Protein AF-A0A7X5ANT7-F1 (afdb_monomer_lite)

Secondary structure (DSSP, 8-state):
-EEEEETTT--EEEE-TT-BTTBEEEEEEEE-TTPPEE-TT-EEEEEEEETTEEEEEEEESPTT----EE--SEEEEEEE---TT-EEEEEEEEE-TTS-EEEEEEEEEPPPPPPS-TT-EE-SSSEE-SSPPP-SS--EEEETTTTEEEE-TTS------

Radius of gyration: 23.39 Å; chains: 1; bounding box: 61×38×54 Å

Sequence (161 aa):
MDMIFDVATEQLVIDTAGVYPWGTDLRAVLNRYGHTINLRGVQMRLTIAVEGETAFDMSLPPPGVRYRKTDQDVLATGRVRWHPDQHIEVSAWCRTNAGQEVTAQASFTAPRPAQPFDSWTWDGQRWQAPTPYPDDGQAYLWDEAQQLWVLDPDTPDSQEA

Structure (mmCIF, N/CA/C/O backbone):
data_AF-A0A7X5ANT7-F1
#
_entry.id   AF-A0A7X5ANT7-F1
#
loop_
_atom_site.group_PDB
_atom_site.id
_atom_site.type_symbol
_atom_site.label_atom_id
_atom_site.label_alt_id
_atom_site.label_comp_id
_atom_site.label_asym_id
_atom_site.label_entity_id
_atom_site.label_seq_id
_atom_site.pdbx_PDB_ins_code
_atom_site.Cartn_x
_atom_site.Cartn_y
_atom_site.Cartn_z
_atom_site.occupancy
_atom_site.B_iso_or_equiv
_atom_site.auth_seq_id
_atom_site.auth_comp_id
_atom_site.auth_asym_id
_atom_site.auth_atom_id
_atom_site.pdbx_PDB_model_num
ATOM 1 N N . MET A 1 1 ? -0.930 -0.104 -5.069 1.00 94.88 1 MET A N 1
ATOM 2 C CA . MET A 1 1 ? 0.212 0.832 -5.148 1.00 94.88 1 MET A CA 1
ATOM 3 C C . MET A 1 1 ? 0.940 0.576 -6.447 1.00 94.88 1 MET A C 1
ATOM 5 O O . MET A 1 1 ? 1.179 -0.583 -6.778 1.00 94.88 1 MET A O 1
ATOM 9 N N . ASP A 1 2 ? 1.309 1.633 -7.157 1.00 96.06 2 ASP A N 1
ATOM 10 C CA . ASP A 1 2 ? 1.916 1.506 -8.477 1.00 96.06 2 ASP A CA 1
ATOM 11 C C . ASP A 1 2 ? 3.315 2.119 -8.497 1.00 96.06 2 ASP A C 1
ATOM 13 O O . ASP A 1 2 ? 3.540 3.223 -8.013 1.00 96.06 2 ASP A O 1
ATOM 17 N N . MET A 1 3 ? 4.263 1.393 -9.081 1.00 96.06 3 MET A N 1
ATOM 18 C CA . MET A 1 3 ? 5.548 1.927 -9.511 1.00 96.06 3 MET A CA 1
ATOM 19 C C . MET A 1 3 ? 5.414 2.247 -10.996 1.00 96.06 3 MET A C 1
ATOM 21 O O . MET A 1 3 ? 5.339 1.330 -11.814 1.00 96.06 3 MET A O 1
ATOM 25 N N . ILE A 1 4 ? 5.369 3.527 -11.341 1.00 96.69 4 ILE A N 1
ATOM 26 C CA . ILE A 1 4 ? 5.084 4.005 -12.691 1.00 96.69 4 ILE A CA 1
ATOM 27 C C . ILE A 1 4 ? 6.371 4.554 -13.293 1.00 96.69 4 ILE A C 1
ATOM 29 O O . ILE A 1 4 ? 6.924 5.533 -12.796 1.00 96.69 4 ILE A O 1
ATOM 33 N N . PHE A 1 5 ? 6.841 3.939 -14.374 1.00 95.81 5 PHE A N 1
ATOM 34 C CA . PHE A 1 5 ? 7.897 4.501 -15.207 1.00 95.81 5 PHE A CA 1
ATOM 35 C C . PHE A 1 5 ? 7.280 5.146 -16.446 1.00 95.81 5 PHE A C 1
ATOM 37 O O . PHE A 1 5 ? 6.637 4.476 -17.260 1.00 95.81 5 PHE A O 1
ATOM 44 N N . ASP A 1 6 ? 7.467 6.452 -16.578 1.00 94.75 6 ASP A N 1
ATOM 45 C CA . ASP A 1 6 ? 7.023 7.223 -17.726 1.00 94.75 6 ASP A CA 1
ATOM 46 C C . ASP A 1 6 ? 8.082 7.185 -18.824 1.00 94.75 6 ASP A C 1
ATOM 48 O O . ASP A 1 6 ? 9.206 7.647 -18.641 1.00 94.75 6 ASP A O 1
ATOM 52 N N . VAL A 1 7 ? 7.736 6.615 -19.978 1.00 89.81 7 VAL A N 1
ATOM 53 C CA . VAL A 1 7 ? 8.714 6.425 -21.059 1.00 89.81 7 VAL A CA 1
ATOM 54 C C . VAL A 1 7 ? 9.002 7.703 -21.844 1.00 89.81 7 VAL A C 1
ATOM 56 O O . VAL A 1 7 ? 9.980 7.737 -22.584 1.00 89.81 7 VAL A O 1
ATOM 59 N N . ALA A 1 8 ? 8.144 8.722 -21.742 1.00 88.44 8 ALA A N 1
ATOM 60 C CA . ALA A 1 8 ? 8.307 9.982 -22.459 1.00 88.44 8 ALA A CA 1
ATOM 61 C C . ALA A 1 8 ? 9.172 10.961 -21.661 1.00 88.44 8 ALA A C 1
ATOM 63 O O . ALA A 1 8 ? 10.002 11.659 -22.240 1.00 88.44 8 ALA A O 1
ATOM 64 N N . THR A 1 9 ? 8.986 11.005 -20.340 1.00 90.81 9 THR A N 1
ATOM 65 C CA . THR A 1 9 ? 9.762 11.876 -19.444 1.00 90.81 9 THR A CA 1
ATOM 66 C C . THR A 1 9 ? 10.947 11.167 -18.792 1.00 90.81 9 THR A C 1
ATOM 68 O O . THR A 1 9 ? 11.766 11.824 -18.153 1.00 90.81 9 THR A O 1
ATOM 71 N N . GLU A 1 10 ? 11.036 9.842 -18.940 1.00 89.75 10 GLU A N 1
ATOM 72 C CA . GLU A 1 10 ? 11.999 8.964 -18.262 1.00 89.75 10 GLU A CA 1
ATOM 73 C C . GLU A 1 10 ? 11.960 9.091 -16.733 1.00 89.75 10 GLU A C 1
ATOM 75 O O . GLU A 1 10 ? 12.946 8.829 -16.044 1.00 89.75 10 GLU A O 1
ATOM 80 N N . GLN A 1 11 ? 10.813 9.488 -16.181 1.00 93.06 11 GLN A N 1
ATOM 81 C CA . GLN A 1 11 ? 10.630 9.625 -14.743 1.00 93.06 11 GLN A CA 1
ATOM 82 C C . GLN A 1 11 ? 10.080 8.344 -14.126 1.00 93.06 11 GLN A C 1
ATOM 84 O O . GLN A 1 11 ? 9.271 7.632 -14.718 1.00 93.06 11 GLN A O 1
ATOM 89 N N . LEU A 1 12 ? 10.509 8.077 -12.895 1.00 96.06 12 LEU A N 1
ATOM 90 C CA . LEU A 1 12 ? 9.977 7.014 -12.059 1.00 96.06 12 LEU A CA 1
ATOM 91 C C . LEU A 1 12 ? 9.187 7.646 -10.914 1.00 96.06 12 LEU A C 1
ATOM 93 O O . LEU A 1 12 ? 9.698 8.517 -10.214 1.00 96.06 12 LEU A O 1
ATOM 97 N N . VAL A 1 13 ? 7.949 7.205 -10.728 1.00 96.75 13 VAL A N 1
ATOM 98 C CA . VAL A 1 13 ? 7.043 7.686 -9.682 1.00 96.75 13 VAL A CA 1
ATOM 99 C C . VAL A 1 13 ? 6.501 6.491 -8.908 1.00 96.75 13 VAL A C 1
ATOM 101 O O . VAL A 1 13 ? 6.229 5.437 -9.483 1.00 96.75 13 VAL A O 1
ATOM 104 N N . ILE A 1 14 ? 6.341 6.653 -7.598 1.00 96.94 14 ILE A N 1
ATOM 105 C CA . ILE A 1 14 ? 5.625 5.700 -6.751 1.00 96.94 14 ILE A CA 1
ATOM 106 C C . ILE A 1 14 ? 4.297 6.345 -6.362 1.00 96.94 14 ILE A C 1
ATOM 108 O O . ILE A 1 14 ? 4.282 7.374 -5.692 1.00 96.94 14 ILE A O 1
ATOM 112 N N . ASP A 1 15 ? 3.194 5.735 -6.784 1.00 96.81 15 ASP A N 1
ATOM 113 C CA . ASP A 1 15 ? 1.839 6.147 -6.431 1.00 96.81 15 ASP A CA 1
ATOM 114 C C . ASP A 1 15 ? 1.273 5.252 -5.319 1.00 96.81 15 ASP A C 1
ATOM 116 O O . ASP A 1 15 ? 0.982 4.062 -5.507 1.00 96.81 15 ASP A O 1
ATOM 120 N N . THR A 1 16 ? 1.106 5.852 -4.141 1.00 94.75 16 THR A N 1
ATOM 121 C CA . THR A 1 16 ? 0.616 5.209 -2.920 1.00 94.75 16 THR A CA 1
ATOM 122 C C . THR A 1 16 ? -0.894 5.370 -2.708 1.00 94.75 16 THR A C 1
ATOM 124 O O . THR A 1 16 ? -1.412 4.869 -1.712 1.00 94.75 16 THR A O 1
ATOM 127 N N . ALA A 1 17 ? -1.641 5.982 -3.637 1.00 91.12 17 ALA A N 1
ATOM 128 C CA . ALA A 1 17 ? -3.077 6.236 -3.465 1.00 91.12 17 ALA A CA 1
ATOM 129 C C . ALA A 1 17 ? -3.920 4.955 -3.278 1.00 91.12 17 ALA A C 1
ATOM 131 O O . ALA A 1 17 ? -4.975 4.986 -2.652 1.00 91.12 17 ALA A O 1
ATOM 132 N N . GLY A 1 18 ? -3.453 3.810 -3.790 1.00 86.81 18 GLY A N 1
ATOM 133 C CA . GLY A 1 18 ? -4.120 2.503 -3.678 1.00 86.81 18 GLY A CA 1
ATOM 134 C C . GLY A 1 18 ? -3.647 1.621 -2.514 1.00 86.81 18 GLY A C 1
ATOM 135 O O . GLY A 1 18 ? -3.663 0.394 -2.637 1.00 86.81 18 GLY A O 1
ATOM 136 N N . VAL A 1 19 ? -3.112 2.198 -1.440 1.00 94.50 19 VAL A N 1
ATOM 137 C CA . VAL A 1 19 ? -2.662 1.462 -0.245 1.00 94.50 19 VAL A CA 1
ATOM 138 C C . VAL A 1 19 ? -3.861 1.137 0.652 1.00 94.50 19 VAL A C 1
ATOM 140 O O . VAL A 1 19 ? -4.648 2.020 0.979 1.00 94.50 19 VAL A O 1
ATOM 143 N N . TYR A 1 20 ? -3.985 -0.124 1.083 1.00 95.38 20 TYR A N 1
ATOM 144 C CA . TYR A 1 20 ? -5.019 -0.558 2.028 1.00 95.38 20 TYR A CA 1
ATOM 145 C C . TYR A 1 20 ? -4.428 -0.821 3.423 1.00 95.38 20 TYR A C 1
ATOM 147 O O . TYR A 1 20 ? -3.215 -1.026 3.555 1.00 95.38 20 TYR A O 1
ATOM 155 N N . PRO A 1 21 ? -5.271 -0.879 4.472 1.00 95.88 21 PRO A N 1
ATOM 156 C CA . PRO A 1 21 ? -4.802 -1.058 5.846 1.00 95.88 21 PRO A CA 1
ATOM 157 C C . PRO A 1 21 ? -3.972 -2.321 6.096 1.00 95.88 21 PRO A C 1
ATOM 159 O O . PRO A 1 21 ? -3.074 -2.313 6.928 1.00 95.88 21 PRO A O 1
ATOM 162 N N . TRP A 1 22 ? -4.241 -3.398 5.352 1.00 95.81 22 TRP A N 1
ATOM 163 C CA . TRP A 1 22 ? -3.597 -4.707 5.547 1.00 95.81 22 TRP A CA 1
ATOM 164 C C . TRP A 1 22 ? -2.688 -5.142 4.392 1.00 95.81 22 TRP A C 1
ATOM 166 O O . TRP A 1 22 ? -2.439 -6.336 4.180 1.00 95.81 22 TRP A O 1
ATOM 176 N N . GLY A 1 23 ? -2.261 -4.198 3.561 1.00 95.81 23 GLY A N 1
ATOM 177 C CA . GLY A 1 23 ? -1.418 -4.473 2.406 1.00 95.81 23 GLY A CA 1
ATOM 178 C C . GLY A 1 23 ? -1.857 -3.734 1.156 1.00 95.81 23 GLY A C 1
ATOM 179 O O . GLY A 1 23 ? -2.761 -2.903 1.156 1.00 95.81 23 GLY A O 1
ATOM 180 N N . THR A 1 24 ? -1.228 -4.069 0.042 1.00 96.06 24 THR A N 1
ATOM 181 C CA . THR A 1 24 ? -1.641 -3.580 -1.272 1.00 96.06 24 THR A CA 1
ATOM 182 C C . THR A 1 24 ? -1.190 -4.555 -2.348 1.00 96.06 24 THR A C 1
ATOM 184 O O . THR A 1 24 ? -0.226 -5.310 -2.169 1.00 96.06 24 THR A O 1
ATOM 187 N N . ASP A 1 25 ? -1.888 -4.516 -3.475 1.00 95.50 25 ASP A N 1
ATOM 188 C CA . ASP A 1 25 ? -1.371 -5.076 -4.712 1.00 95.50 25 ASP A CA 1
ATOM 189 C C . ASP A 1 25 ? -0.427 -4.052 -5.348 1.00 95.50 25 ASP A C 1
ATOM 191 O O . ASP A 1 25 ? -0.725 -2.860 -5.458 1.00 95.50 25 ASP A O 1
ATOM 195 N N . LEU A 1 26 ? 0.748 -4.536 -5.718 1.00 94.62 26 LEU A N 1
ATOM 196 C CA . LEU A 1 26 ? 1.835 -3.787 -6.321 1.00 94.62 26 LEU A CA 1
ATOM 197 C C . LEU A 1 26 ? 1.798 -3.997 -7.817 1.00 94.62 26 LEU A C 1
ATOM 199 O O . LEU A 1 26 ? 1.697 -5.140 -8.265 1.00 94.62 26 LEU A O 1
ATOM 203 N N . ARG A 1 27 ? 1.957 -2.929 -8.591 1.00 96.06 27 ARG A N 1
ATOM 204 C CA . ARG A 1 27 ? 2.088 -3.032 -10.045 1.00 96.06 27 ARG A CA 1
ATOM 205 C C . ARG A 1 27 ? 3.315 -2.270 -10.510 1.00 96.06 27 ARG A C 1
ATOM 207 O O . ARG A 1 27 ? 3.490 -1.106 -10.170 1.00 96.06 27 ARG A O 1
ATOM 214 N N . ALA A 1 28 ? 4.156 -2.930 -11.299 1.00 95.56 28 ALA A N 1
ATOM 215 C CA . ALA A 1 28 ? 5.172 -2.263 -12.098 1.00 95.56 28 ALA A CA 1
ATOM 216 C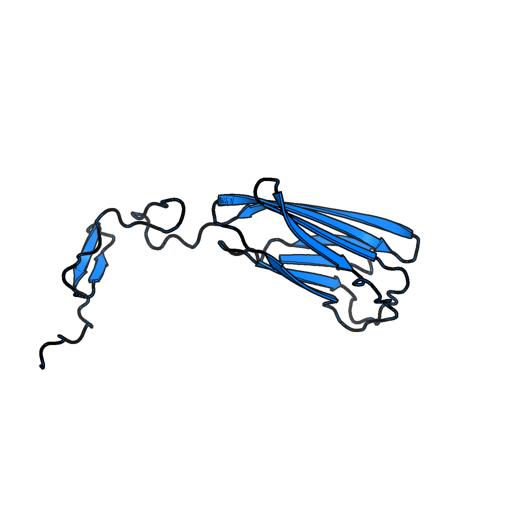 C . ALA A 1 28 ? 4.529 -1.851 -13.424 1.00 95.56 28 ALA A C 1
ATOM 218 O O . ALA A 1 28 ? 4.200 -2.711 -14.246 1.00 95.56 28 ALA A O 1
ATOM 219 N N . VAL A 1 29 ? 4.318 -0.552 -13.597 1.00 96.25 29 VAL A N 1
ATOM 220 C CA . VAL A 1 29 ? 3.570 0.042 -14.703 1.00 96.25 29 VAL A CA 1
ATOM 221 C C . VAL A 1 29 ? 4.507 0.856 -15.594 1.00 96.25 29 VAL A C 1
ATOM 223 O O . VAL A 1 29 ? 5.377 1.582 -15.119 1.00 96.25 29 VAL A O 1
ATOM 226 N N . LEU A 1 30 ? 4.310 0.745 -16.901 1.00 94.56 30 LEU A N 1
ATOM 227 C CA . LEU A 1 30 ? 4.883 1.601 -17.925 1.00 94.56 30 LEU A CA 1
ATOM 228 C C . LEU A 1 30 ? 3.800 2.542 -18.436 1.00 94.56 30 LEU A C 1
ATOM 230 O O . LEU A 1 30 ? 2.825 2.097 -19.041 1.00 94.56 30 LEU A O 1
ATOM 234 N N . ASN A 1 31 ? 4.000 3.846 -18.279 1.00 95.00 31 ASN A N 1
ATOM 235 C CA . ASN A 1 31 ? 3.194 4.811 -19.010 1.00 95.00 31 ASN A CA 1
ATOM 236 C C . ASN A 1 31 ? 3.770 4.955 -20.422 1.00 95.00 31 ASN A C 1
ATOM 238 O O . ASN A 1 31 ? 4.732 5.690 -20.639 1.00 95.00 31 ASN A O 1
ATOM 242 N N . ARG A 1 32 ? 3.222 4.184 -21.370 1.00 93.50 32 ARG A N 1
ATOM 243 C CA . ARG A 1 32 ? 3.730 4.079 -22.750 1.00 93.50 32 ARG A CA 1
ATOM 244 C C . ARG A 1 32 ? 3.016 4.967 -23.768 1.00 93.50 32 ARG A C 1
ATOM 246 O O . ARG A 1 32 ? 3.354 4.905 -24.949 1.00 93.50 32 ARG A O 1
ATOM 253 N N . TYR A 1 33 ? 1.996 5.720 -23.349 1.00 92.81 33 TYR A N 1
ATOM 254 C CA . TYR A 1 33 ? 1.186 6.580 -24.225 1.00 92.81 33 TYR A CA 1
ATOM 255 C C . TYR A 1 33 ? 0.674 5.868 -25.497 1.00 92.81 33 TYR A C 1
ATOM 257 O O . TYR A 1 33 ? 0.636 6.435 -26.584 1.00 92.81 33 TYR A O 1
ATOM 265 N N . GLY A 1 34 ? 0.311 4.585 -25.376 1.00 89.56 34 GLY A N 1
ATOM 266 C CA . GLY A 1 34 ? -0.189 3.762 -26.485 1.00 89.56 34 GLY A CA 1
ATOM 267 C C . GLY A 1 34 ? 0.880 3.200 -27.434 1.00 89.56 34 GLY A C 1
ATOM 268 O O . GLY A 1 34 ? 0.545 2.430 -28.334 1.00 89.56 34 GLY A O 1
ATOM 269 N N . HIS A 1 35 ? 2.163 3.503 -27.228 1.00 90.12 35 HIS A N 1
ATOM 270 C CA . HIS A 1 35 ? 3.248 3.016 -28.079 1.00 90.12 35 HIS A CA 1
ATOM 271 C C . HIS A 1 35 ? 3.731 1.611 -27.684 1.00 90.12 35 HIS A C 1
ATOM 273 O O . HIS A 1 35 ? 3.586 1.171 -26.543 1.00 90.12 35 HIS A O 1
ATOM 279 N N . THR A 1 36 ? 4.333 0.893 -28.638 1.00 92.94 36 THR A N 1
ATOM 280 C CA . THR A 1 36 ? 5.123 -0.314 -28.355 1.00 92.94 36 THR A CA 1
ATOM 281 C C . THR A 1 36 ? 6.533 0.103 -27.954 1.00 92.94 36 THR A C 1
ATOM 283 O O . THR A 1 36 ? 7.241 0.736 -28.739 1.00 92.94 36 THR A O 1
ATOM 286 N N . ILE A 1 37 ? 6.971 -0.298 -26.763 1.00 92.12 37 ILE A N 1
ATOM 287 C CA . ILE A 1 37 ? 8.246 0.142 -26.187 1.00 92.12 37 ILE A CA 1
ATOM 288 C C . ILE A 1 37 ? 9.300 -0.947 -26.331 1.00 92.12 37 ILE A C 1
ATOM 290 O O . ILE A 1 37 ? 9.031 -2.132 -26.134 1.00 92.12 37 ILE A O 1
ATOM 294 N N . ASN A 1 38 ? 10.522 -0.546 -26.683 1.00 91.31 38 ASN A N 1
ATOM 295 C CA . ASN A 1 38 ? 11.684 -1.424 -26.651 1.00 91.31 38 ASN A CA 1
ATOM 296 C C . ASN A 1 38 ? 12.238 -1.479 -25.227 1.00 91.31 38 ASN A C 1
ATOM 298 O O . ASN A 1 38 ? 12.724 -0.481 -24.711 1.00 91.31 38 ASN A O 1
ATOM 302 N N . LEU A 1 39 ? 12.194 -2.662 -24.623 1.00 91.69 39 LEU A N 1
ATOM 303 C CA . LEU A 1 39 ? 12.633 -2.894 -23.248 1.00 91.69 39 LEU A CA 1
ATOM 304 C C . LEU A 1 39 ? 13.988 -3.606 -23.169 1.00 91.69 39 LEU A C 1
ATOM 306 O O . LEU A 1 39 ? 14.402 -4.045 -22.097 1.00 91.69 39 LEU A O 1
ATOM 310 N N . ARG A 1 40 ? 14.693 -3.778 -24.294 1.00 93.31 40 ARG A N 1
ATOM 311 C CA . ARG A 1 40 ? 16.021 -4.403 -24.271 1.00 93.31 40 ARG A CA 1
ATOM 312 C C . ARG A 1 40 ? 16.968 -3.594 -23.396 1.00 93.31 40 ARG A C 1
ATOM 314 O O . ARG A 1 40 ? 17.205 -2.427 -23.676 1.00 93.31 40 ARG A O 1
ATOM 321 N N . GLY A 1 41 ? 17.553 -4.249 -22.399 1.00 89.31 41 GLY A N 1
ATOM 322 C CA . GLY A 1 41 ? 18.499 -3.618 -21.479 1.00 89.31 41 GLY A CA 1
ATOM 323 C C . GLY A 1 41 ? 17.842 -2.797 -20.372 1.00 89.31 41 GLY A C 1
ATOM 324 O O . GLY A 1 41 ? 18.566 -2.308 -19.515 1.00 89.31 41 GLY A O 1
ATOM 325 N N . VAL A 1 42 ? 16.508 -2.687 -20.352 1.00 92.06 42 VAL A N 1
ATOM 326 C CA . VAL A 1 42 ? 15.794 -2.078 -19.227 1.00 92.06 42 VAL A CA 1
ATOM 327 C C . VAL A 1 42 ? 15.831 -3.034 -18.039 1.00 92.06 42 VAL A C 1
ATOM 329 O O . VAL A 1 42 ? 15.529 -4.222 -18.184 1.00 92.06 42 VAL A O 1
ATOM 332 N N . GLN A 1 43 ? 16.202 -2.510 -16.877 1.00 94.69 43 GLN A N 1
ATOM 333 C CA . GLN A 1 43 ? 16.188 -3.216 -15.599 1.00 94.69 43 GLN A CA 1
ATOM 334 C C . GLN A 1 43 ? 15.437 -2.372 -14.580 1.00 94.69 43 GLN A C 1
ATOM 336 O O . GLN A 1 43 ? 15.566 -1.155 -14.579 1.00 94.69 43 GLN A O 1
ATOM 341 N N . MET A 1 44 ? 14.660 -3.000 -13.711 1.00 95.44 44 MET A N 1
ATOM 342 C CA . MET A 1 44 ? 13.939 -2.314 -12.647 1.00 95.44 44 MET A CA 1
ATOM 343 C C . MET A 1 44 ? 14.047 -3.126 -11.364 1.00 95.44 44 MET A C 1
ATOM 345 O O . MET A 1 44 ? 14.141 -4.357 -11.403 1.00 95.44 44 MET A O 1
ATOM 349 N N . ARG A 1 45 ? 13.985 -2.453 -10.223 1.00 96.19 45 ARG A N 1
ATOM 350 C CA . ARG A 1 45 ? 13.818 -3.106 -8.930 1.00 96.19 45 ARG A CA 1
ATOM 351 C C . ARG A 1 45 ? 12.922 -2.272 -8.038 1.00 96.19 45 ARG A C 1
ATOM 353 O O . ARG A 1 45 ? 12.975 -1.048 -8.080 1.00 96.19 45 ARG A O 1
ATOM 360 N N . LEU A 1 46 ? 12.132 -2.962 -7.233 1.00 96.44 46 LEU A N 1
ATOM 361 C CA . LEU A 1 46 ? 11.276 -2.399 -6.206 1.00 96.44 46 LEU A CA 1
ATOM 362 C C . LEU A 1 46 ? 11.539 -3.162 -4.912 1.00 96.44 46 LEU A C 1
ATOM 364 O O . LEU A 1 46 ? 11.378 -4.381 -4.875 1.00 96.44 46 LEU A O 1
ATOM 368 N N . THR A 1 47 ? 11.900 -2.444 -3.861 1.00 97.62 47 THR A N 1
ATOM 369 C CA . THR A 1 47 ? 12.056 -2.968 -2.507 1.00 97.62 47 THR A CA 1
ATOM 370 C C . THR A 1 47 ? 11.084 -2.240 -1.593 1.00 97.62 47 THR A C 1
ATOM 372 O O . THR A 1 47 ? 10.948 -1.019 -1.670 1.00 97.62 47 THR A O 1
ATOM 375 N N . ILE A 1 48 ? 10.401 -2.993 -0.737 1.00 97.75 48 ILE A N 1
ATOM 376 C CA . ILE A 1 48 ? 9.520 -2.459 0.297 1.00 97.75 48 ILE A CA 1
ATOM 377 C C . ILE A 1 48 ? 10.006 -2.974 1.639 1.00 97.75 48 ILE A C 1
ATOM 379 O O . ILE A 1 48 ? 10.153 -4.188 1.821 1.00 97.75 48 ILE A O 1
ATOM 383 N N . ALA A 1 49 ? 10.215 -2.050 2.566 1.00 98.12 49 ALA A N 1
ATOM 384 C CA . ALA A 1 49 ? 10.467 -2.341 3.961 1.00 98.12 49 ALA A CA 1
ATOM 385 C C . ALA A 1 49 ? 9.241 -1.987 4.813 1.00 98.12 49 ALA A C 1
ATOM 387 O O . ALA A 1 49 ? 8.569 -0.986 4.568 1.00 98.12 49 ALA A O 1
ATOM 388 N N . VAL A 1 50 ? 8.948 -2.833 5.794 1.00 97.75 50 VAL A N 1
ATOM 389 C CA . VAL A 1 50 ? 7.915 -2.640 6.817 1.00 97.75 50 VAL A CA 1
ATOM 390 C C . VAL A 1 50 ? 8.654 -2.585 8.147 1.00 97.75 50 VAL A C 1
ATOM 392 O O . VAL A 1 50 ? 9.373 -3.527 8.470 1.00 97.75 50 VAL A O 1
ATOM 395 N N . GLU A 1 51 ? 8.536 -1.484 8.889 1.00 97.62 51 GLU A N 1
ATOM 396 C CA . GLU A 1 51 ? 9.283 -1.266 10.144 1.00 97.62 51 GLU A CA 1
ATOM 397 C C . GLU A 1 51 ? 10.809 -1.460 9.993 1.00 97.62 51 GLU A C 1
ATOM 399 O O . GLU A 1 51 ? 11.492 -1.959 10.885 1.00 97.62 51 GLU A O 1
ATOM 404 N N . GLY A 1 52 ? 11.356 -1.096 8.828 1.00 95.94 52 GLY A N 1
ATOM 405 C CA . GLY A 1 52 ? 12.780 -1.246 8.504 1.00 95.94 52 GLY A CA 1
ATOM 406 C C . GLY A 1 52 ? 13.208 -2.650 8.052 1.00 95.94 52 GLY A C 1
ATOM 407 O O . GLY A 1 52 ? 14.345 -2.824 7.612 1.00 95.94 52 GLY A O 1
ATOM 408 N N . GLU A 1 53 ? 12.322 -3.650 8.081 1.00 97.38 53 GLU A N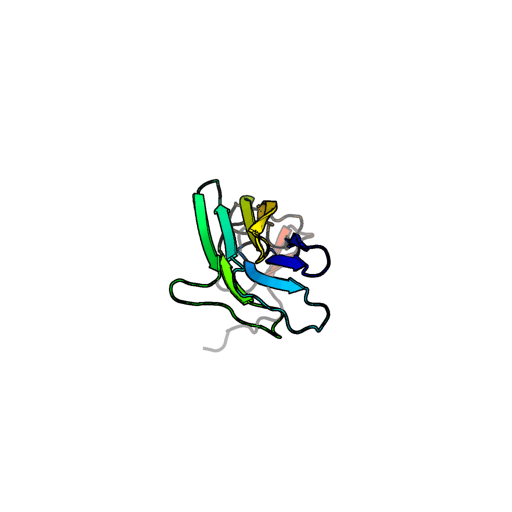 1
ATOM 409 C CA . GLU A 1 53 ? 12.601 -4.997 7.572 1.00 97.38 53 GLU A CA 1
ATOM 410 C C . GLU A 1 53 ? 12.096 -5.164 6.138 1.00 97.38 53 GLU A C 1
ATOM 412 O O . GLU A 1 53 ? 10.965 -4.807 5.816 1.00 97.38 53 GLU A O 1
ATOM 417 N N . THR A 1 54 ? 12.912 -5.740 5.249 1.00 97.44 54 THR A N 1
ATOM 418 C CA . THR A 1 54 ? 12.496 -5.977 3.857 1.00 97.44 54 THR A CA 1
ATOM 419 C C . THR A 1 54 ? 11.366 -7.006 3.800 1.00 97.44 54 THR A C 1
ATOM 421 O O . THR A 1 54 ? 11.592 -8.198 3.992 1.00 97.44 54 THR A O 1
ATOM 424 N N . ALA A 1 55 ? 10.158 -6.545 3.478 1.00 96.44 55 ALA A N 1
ATOM 425 C CA . ALA A 1 55 ? 8.963 -7.376 3.354 1.00 96.44 55 ALA A CA 1
ATOM 426 C C . ALA A 1 55 ? 8.691 -7.813 1.907 1.00 96.44 55 ALA A C 1
ATOM 428 O O . ALA A 1 55 ? 8.003 -8.808 1.672 1.00 96.44 55 ALA A O 1
ATOM 429 N N . PHE A 1 56 ? 9.204 -7.070 0.922 1.00 96.81 56 PHE A N 1
ATOM 430 C CA . PHE A 1 56 ? 9.028 -7.384 -0.493 1.00 96.81 56 PHE A CA 1
ATOM 431 C C . PHE A 1 56 ? 10.221 -6.899 -1.323 1.00 96.81 56 PHE A C 1
ATOM 433 O O . PHE A 1 56 ? 10.706 -5.785 -1.138 1.00 96.81 56 PHE A O 1
ATOM 440 N N . ASP A 1 57 ? 10.662 -7.720 -2.274 1.00 96.38 57 ASP A N 1
ATOM 441 C CA . ASP A 1 57 ? 11.710 -7.383 -3.238 1.00 96.38 57 ASP A CA 1
ATOM 442 C C . ASP A 1 57 ? 11.360 -7.992 -4.597 1.00 96.38 57 ASP A C 1
ATOM 444 O O . ASP A 1 57 ? 11.118 -9.195 -4.721 1.00 96.38 57 ASP A O 1
ATOM 448 N N . MET A 1 58 ? 11.311 -7.152 -5.624 1.00 95.25 58 MET A N 1
ATOM 449 C CA . MET A 1 58 ? 11.014 -7.549 -6.992 1.00 95.25 58 MET A CA 1
ATOM 450 C C . MET A 1 58 ? 12.054 -6.954 -7.924 1.00 95.25 58 MET A C 1
ATOM 452 O O . MET A 1 58 ? 12.254 -5.743 -7.944 1.00 95.25 58 MET A O 1
ATOM 456 N N . SER A 1 59 ? 12.658 -7.800 -8.757 1.00 96.00 59 SER A N 1
ATOM 457 C CA . SER A 1 59 ? 13.573 -7.384 -9.818 1.00 96.00 59 SER A CA 1
ATOM 458 C C . SER A 1 59 ? 13.024 -7.779 -11.186 1.00 96.00 59 SER A C 1
ATOM 460 O O . SER A 1 59 ? 12.539 -8.896 -11.377 1.00 96.00 59 SER A O 1
ATOM 462 N N . LEU A 1 60 ? 13.090 -6.843 -12.132 1.00 94.81 60 LEU A N 1
ATOM 463 C CA . LEU A 1 60 ? 12.641 -6.995 -13.507 1.00 94.81 60 LEU A CA 1
ATOM 464 C C . LEU A 1 60 ? 13.802 -6.710 -14.476 1.00 94.81 60 LEU A C 1
ATOM 466 O O . LEU A 1 60 ? 14.530 -5.737 -14.283 1.00 94.81 60 LEU A O 1
ATOM 470 N N . PRO A 1 61 ? 13.962 -7.500 -15.550 1.00 94.38 61 PRO A N 1
ATOM 471 C CA . PRO A 1 61 ? 13.250 -8.750 -15.808 1.00 94.38 61 PRO A CA 1
ATOM 472 C C . PRO A 1 61 ? 13.567 -9.827 -14.748 1.00 94.38 61 PRO A C 1
ATOM 474 O O . PRO A 1 61 ? 14.648 -9.790 -14.158 1.00 94.38 61 PRO A O 1
ATOM 477 N N . PRO A 1 62 ? 12.663 -10.800 -14.514 1.00 92.56 62 PRO A N 1
ATOM 478 C CA . PRO A 1 62 ? 12.942 -11.922 -13.621 1.00 92.56 62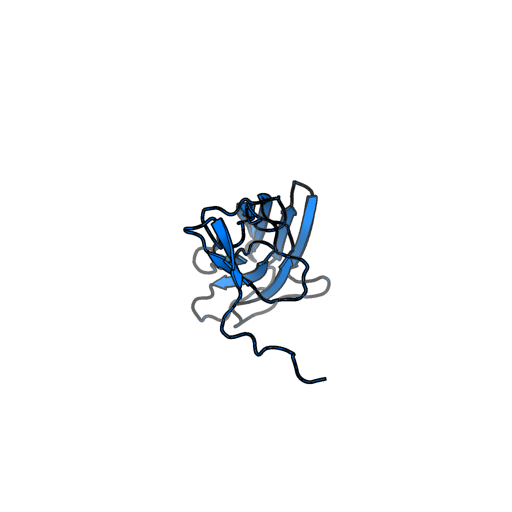 PRO A CA 1
ATOM 479 C C . PRO A 1 62 ? 14.204 -12.703 -14.030 1.00 92.56 62 PRO A C 1
ATOM 481 O O . PRO A 1 62 ? 14.599 -12.667 -15.203 1.00 92.56 62 PRO A O 1
ATOM 484 N N . PRO A 1 63 ? 14.829 -13.466 -13.114 1.00 90.81 63 PRO A N 1
ATOM 485 C CA . PRO A 1 63 ? 16.013 -14.261 -13.428 1.00 90.81 63 PRO A CA 1
ATOM 486 C C . PRO A 1 63 ? 15.810 -15.157 -14.658 1.00 90.81 63 PRO A C 1
ATOM 488 O O . PRO A 1 63 ? 14.825 -15.881 -14.769 1.00 90.81 63 PRO A O 1
ATOM 491 N N . GLY A 1 64 ? 16.745 -15.091 -15.609 1.00 91.75 64 GLY A N 1
ATOM 492 C CA . GLY A 1 64 ? 16.681 -15.848 -16.866 1.00 91.75 64 GLY A CA 1
ATOM 493 C C . GLY A 1 64 ? 15.771 -15.248 -17.947 1.00 91.75 64 GLY A C 1
ATOM 494 O O . GLY A 1 64 ? 15.815 -15.700 -19.092 1.00 91.75 64 GLY A O 1
ATOM 495 N N . VAL A 1 65 ? 15.003 -14.201 -17.639 1.00 94.12 65 VAL A N 1
ATOM 496 C CA . VAL A 1 65 ? 14.132 -13.515 -18.600 1.00 94.12 65 VAL A CA 1
ATOM 497 C C . VAL A 1 65 ? 14.871 -12.340 -19.238 1.00 94.12 65 VAL A C 1
ATOM 499 O O . VAL A 1 65 ? 15.642 -11.624 -18.603 1.00 94.12 65 VAL A O 1
ATOM 502 N N . ARG A 1 66 ? 14.639 -12.125 -20.537 1.00 92.06 66 ARG A N 1
ATOM 503 C CA . ARG A 1 66 ? 15.148 -10.960 -21.270 1.00 92.06 66 ARG A CA 1
ATOM 504 C C . ARG A 1 66 ? 13.999 -10.237 -21.941 1.00 92.06 66 ARG A C 1
ATOM 506 O O . ARG A 1 66 ? 13.352 -10.792 -22.829 1.00 92.06 66 ARG A O 1
ATOM 513 N N . TYR A 1 67 ? 13.794 -8.980 -21.572 1.00 92.12 67 TYR A N 1
ATOM 514 C CA . TYR A 1 67 ? 12.820 -8.145 -22.253 1.00 92.12 67 TYR A CA 1
ATOM 515 C C . TYR A 1 67 ? 13.272 -7.789 -23.672 1.00 92.12 67 TYR A C 1
ATOM 517 O O . TYR A 1 67 ? 14.460 -7.633 -23.968 1.00 92.12 67 TYR A O 1
ATOM 525 N N . ARG A 1 68 ? 12.295 -7.697 -24.580 1.00 93.19 68 ARG A N 1
ATOM 526 C CA . ARG A 1 68 ? 12.506 -7.290 -25.975 1.00 93.19 68 ARG A CA 1
ATOM 527 C C . ARG A 1 68 ? 11.659 -6.078 -26.308 1.00 93.19 68 ARG A C 1
ATOM 529 O O . ARG A 1 68 ? 12.192 -4.992 -26.484 1.00 93.19 68 ARG A O 1
ATOM 536 N N . LYS A 1 69 ? 10.353 -6.278 -26.418 1.00 93.75 69 LYS A N 1
ATOM 537 C CA . LYS A 1 69 ? 9.366 -5.236 -26.671 1.00 93.75 69 LYS A CA 1
ATOM 538 C C . LYS A 1 69 ? 8.107 -5.569 -25.889 1.00 93.75 69 LYS A C 1
ATOM 540 O O . LYS A 1 69 ? 7.872 -6.748 -25.633 1.00 93.75 69 LYS A O 1
ATOM 545 N N . THR A 1 70 ? 7.333 -4.554 -25.549 1.00 93.12 70 THR A N 1
ATOM 546 C CA . THR A 1 70 ? 6.010 -4.735 -24.957 1.00 93.12 70 THR A CA 1
ATOM 547 C C . THR A 1 70 ? 5.033 -3.709 -25.511 1.00 93.12 70 THR A C 1
ATOM 549 O O . THR A 1 70 ? 5.414 -2.584 -25.843 1.00 93.12 70 THR A O 1
ATOM 552 N N . ASP A 1 71 ? 3.780 -4.115 -25.604 1.00 93.44 71 ASP A N 1
ATOM 553 C CA . ASP A 1 71 ? 2.590 -3.284 -25.763 1.00 93.44 71 ASP A CA 1
ATOM 554 C C . ASP A 1 71 ? 1.698 -3.337 -24.506 1.00 93.44 71 ASP A C 1
ATOM 556 O O . ASP A 1 71 ? 0.570 -2.858 -24.531 1.00 93.44 71 ASP A O 1
ATOM 560 N N . GLN A 1 72 ? 2.197 -3.911 -23.409 1.00 93.88 72 GLN A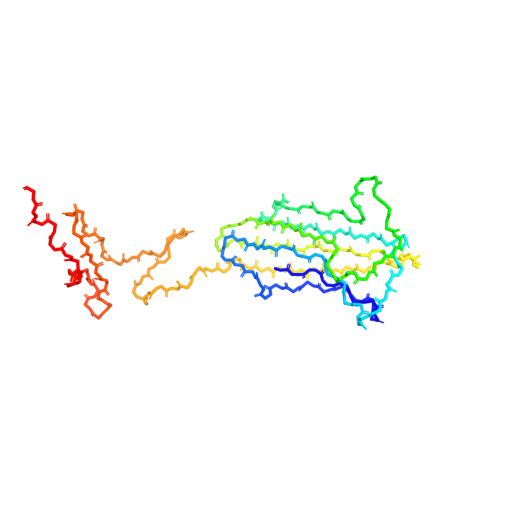 N 1
ATOM 561 C CA . GLN A 1 72 ? 1.507 -3.980 -22.124 1.00 93.88 72 GLN A CA 1
ATOM 562 C C . GLN A 1 72 ? 1.919 -2.813 -21.229 1.00 93.88 72 GLN A C 1
ATOM 564 O O . GLN A 1 72 ? 3.103 -2.479 -21.142 1.00 93.88 72 GLN A O 1
ATOM 569 N N . ASP A 1 73 ? 0.941 -2.241 -20.526 1.00 94.25 73 ASP A N 1
ATOM 570 C CA . ASP A 1 73 ? 1.176 -1.200 -19.521 1.00 94.25 73 ASP A CA 1
ATOM 571 C C . ASP A 1 73 ? 1.675 -1.793 -18.202 1.00 94.25 73 ASP A C 1
ATOM 573 O O . ASP A 1 73 ? 2.446 -1.162 -17.497 1.00 94.25 73 ASP A O 1
ATOM 577 N N . VAL A 1 74 ? 1.281 -3.020 -17.858 1.00 95.38 74 VAL A N 1
ATOM 578 C CA . VAL A 1 74 ? 1.699 -3.680 -16.613 1.00 95.38 74 VAL A CA 1
ATOM 579 C C . VAL A 1 74 ? 2.748 -4.738 -16.932 1.00 95.38 74 VAL A C 1
ATOM 581 O O . VAL A 1 74 ? 2.484 -5.660 -17.697 1.00 95.38 74 VAL A O 1
ATOM 584 N N . LEU A 1 75 ? 3.933 -4.616 -16.334 1.00 93.94 75 LEU A N 1
ATOM 585 C CA . LEU A 1 75 ? 5.037 -5.564 -16.520 1.00 93.94 75 LEU A CA 1
ATOM 586 C C . LEU A 1 75 ? 5.019 -6.704 -15.512 1.00 93.94 75 LEU A C 1
ATOM 588 O O . LEU A 1 75 ? 5.392 -7.831 -15.830 1.00 93.94 75 LEU A O 1
ATOM 592 N N . ALA A 1 76 ? 4.651 -6.388 -14.276 1.00 94.75 76 ALA A N 1
ATOM 593 C CA . ALA A 1 76 ? 4.622 -7.340 -13.185 1.00 94.75 76 ALA A CA 1
ATOM 594 C C . ALA A 1 76 ? 3.676 -6.861 -12.094 1.00 94.75 76 ALA A C 1
ATOM 596 O O . ALA A 1 76 ? 3.451 -5.660 -11.919 1.00 94.75 76 ALA A O 1
ATOM 597 N N . THR A 1 77 ? 3.171 -7.822 -11.334 1.00 95.75 77 THR A N 1
ATOM 598 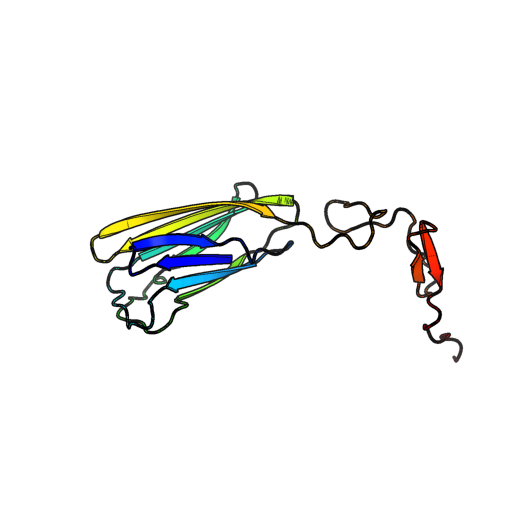C CA . THR A 1 77 ? 2.355 -7.575 -10.155 1.00 95.75 77 THR A CA 1
ATOM 599 C C . THR A 1 77 ? 2.921 -8.330 -8.966 1.00 95.75 77 THR A C 1
ATOM 601 O O . THR A 1 77 ? 3.385 -9.459 -9.112 1.00 95.75 77 THR A O 1
ATOM 604 N N . GLY A 1 78 ? 2.837 -7.731 -7.788 1.00 94.31 78 GLY A N 1
ATOM 605 C CA . GLY A 1 78 ? 3.185 -8.357 -6.520 1.00 94.31 78 GLY A CA 1
ATOM 606 C C . GLY A 1 78 ? 2.118 -8.073 -5.478 1.00 94.31 78 GLY A C 1
ATOM 607 O O . GLY A 1 78 ? 1.238 -7.246 -5.689 1.00 94.31 78 GLY A O 1
ATOM 608 N N . ARG A 1 79 ? 2.202 -8.742 -4.335 1.00 95.50 79 ARG A N 1
ATOM 609 C CA . ARG A 1 79 ? 1.369 -8.434 -3.175 1.00 95.50 79 ARG A CA 1
ATOM 610 C C . ARG A 1 79 ? 2.265 -8.327 -1.962 1.00 95.50 79 ARG A C 1
ATOM 612 O O . ARG A 1 79 ? 3.116 -9.185 -1.749 1.00 95.50 79 ARG A O 1
ATOM 619 N N . VAL A 1 80 ? 2.029 -7.297 -1.168 1.00 95.62 80 VAL A N 1
ATOM 620 C CA . VAL A 1 80 ? 2.704 -7.073 0.108 1.00 95.62 80 VAL A CA 1
ATOM 621 C C . VAL A 1 80 ? 1.651 -6.920 1.198 1.00 95.62 80 VAL A C 1
ATOM 623 O O . VAL A 1 80 ? 0.537 -6.452 0.945 1.00 95.62 80 VAL A O 1
ATOM 626 N N . ARG A 1 81 ? 1.985 -7.388 2.398 1.00 95.88 81 ARG A N 1
ATOM 627 C CA . ARG A 1 81 ? 1.129 -7.352 3.583 1.00 95.88 81 ARG A CA 1
ATOM 628 C C . ARG A 1 81 ? 1.826 -6.554 4.677 1.00 95.88 81 ARG A C 1
ATOM 630 O O . ARG A 1 81 ? 3.043 -6.622 4.802 1.00 95.88 81 ARG A O 1
ATOM 637 N N . TRP A 1 82 ? 1.025 -5.844 5.450 1.00 96.31 82 TRP A N 1
ATOM 638 C CA . TRP A 1 82 ? 1.402 -5.128 6.665 1.00 96.31 82 TRP A CA 1
ATOM 639 C C . TRP A 1 82 ? 0.170 -5.042 7.564 1.00 96.31 82 TRP A C 1
ATOM 641 O O . TRP A 1 82 ? -0.931 -5.431 7.164 1.00 96.31 82 TRP A O 1
ATOM 651 N N . HIS A 1 83 ? 0.359 -4.537 8.770 1.00 96.00 83 HIS A N 1
ATOM 652 C CA . HIS A 1 83 ? -0.692 -4.144 9.687 1.00 96.00 83 HIS A CA 1
ATOM 653 C C . HIS A 1 83 ? -0.904 -2.625 9.633 1.00 96.00 83 HIS A C 1
ATOM 655 O O . HIS A 1 83 ? 0.010 -1.892 9.243 1.00 96.00 83 HIS A O 1
ATOM 661 N N . PRO A 1 84 ? -2.093 -2.140 10.025 1.00 96.88 84 PRO A N 1
ATOM 662 C CA . PRO A 1 84 ? -2.324 -0.714 10.211 1.00 96.88 84 PRO A CA 1
ATOM 663 C C . PRO A 1 84 ? -1.307 -0.098 11.172 1.00 96.88 84 PRO A C 1
ATOM 665 O O . PRO A 1 84 ? -0.759 -0.789 12.028 1.00 96.88 84 PRO A O 1
ATOM 668 N N . ASP A 1 85 ? -1.085 1.207 11.035 1.00 96.75 85 ASP A N 1
ATOM 669 C CA . ASP A 1 85 ? -0.131 1.999 11.822 1.00 96.75 85 ASP A CA 1
ATOM 670 C C . ASP A 1 85 ? 1.353 1.650 11.622 1.00 96.75 85 ASP A C 1
ATOM 672 O O . ASP A 1 85 ? 2.205 2.375 12.134 1.00 96.75 85 ASP A O 1
ATOM 676 N N . GLN A 1 86 ? 1.685 0.620 10.834 1.00 96.75 86 GLN A N 1
ATOM 677 C CA . GLN A 1 86 ? 3.078 0.316 10.516 1.00 96.75 86 GLN A CA 1
ATOM 678 C C . GLN A 1 86 ? 3.687 1.339 9.551 1.00 96.75 86 GLN A C 1
ATOM 680 O O . GLN A 1 86 ? 3.030 1.801 8.613 1.00 96.75 86 GLN A O 1
ATOM 685 N N . HIS A 1 87 ? 4.961 1.666 9.747 1.00 98.12 87 HIS A N 1
ATOM 686 C CA . HIS A 1 87 ? 5.738 2.498 8.842 1.00 98.12 87 HIS A CA 1
ATOM 687 C C . HIS A 1 87 ? 6.256 1.687 7.654 1.00 98.12 87 HIS A C 1
ATOM 689 O O . HIS A 1 87 ? 6.922 0.661 7.818 1.00 98.12 87 HIS A O 1
ATOM 695 N N . ILE A 1 88 ? 5.947 2.162 6.449 1.00 98.19 88 ILE A N 1
ATOM 696 C CA . ILE A 1 88 ? 6.312 1.521 5.191 1.00 98.19 88 ILE A CA 1
ATOM 697 C C . ILE A 1 88 ? 7.263 2.425 4.421 1.00 98.19 88 ILE A C 1
ATOM 699 O O . ILE A 1 88 ? 6.971 3.600 4.189 1.00 98.19 88 ILE A O 1
ATOM 703 N N . GLU A 1 89 ? 8.362 1.846 3.955 1.00 98.25 89 GLU A N 1
ATOM 704 C CA . GLU A 1 89 ? 9.332 2.500 3.085 1.00 98.25 89 GLU A CA 1
ATOM 705 C C . GLU A 1 89 ? 9.394 1.764 1.751 1.00 98.25 89 GLU A C 1
ATOM 707 O O . GLU A 1 89 ? 9.503 0.540 1.688 1.00 98.25 89 GLU A O 1
ATOM 712 N N . VAL A 1 90 ? 9.332 2.515 0.660 1.00 97.69 90 VAL A N 1
ATOM 713 C CA . VAL A 1 90 ? 9.348 1.991 -0.702 1.00 97.69 90 VAL A CA 1
ATOM 714 C C . VAL A 1 90 ? 10.513 2.623 -1.434 1.00 97.69 90 VAL A C 1
ATOM 716 O O . VAL A 1 90 ? 10.632 3.844 -1.499 1.00 97.69 90 VAL A O 1
ATOM 719 N N . SER A 1 91 ? 11.366 1.787 -2.012 1.00 97.56 91 SER A N 1
ATOM 720 C CA . SER A 1 91 ? 12.490 2.206 -2.839 1.00 97.56 91 SER A CA 1
ATOM 721 C C . SER A 1 91 ? 12.413 1.516 -4.186 1.00 97.56 91 SER A C 1
ATOM 723 O O . SER A 1 91 ? 12.332 0.292 -4.266 1.00 97.56 91 SER A O 1
ATOM 725 N N . ALA A 1 92 ? 12.465 2.299 -5.253 1.00 97.38 92 ALA A N 1
ATOM 726 C CA . ALA A 1 92 ? 12.458 1.799 -6.612 1.00 97.38 92 ALA A CA 1
ATOM 727 C C . ALA A 1 92 ? 13.601 2.408 -7.417 1.00 97.38 92 ALA A C 1
ATOM 729 O O . ALA A 1 92 ? 13.964 3.572 -7.236 1.00 97.38 92 ALA A O 1
ATOM 730 N N . TRP A 1 93 ? 14.135 1.630 -8.348 1.00 97.12 93 TRP A N 1
ATOM 731 C CA . TRP A 1 93 ? 15.032 2.140 -9.373 1.00 97.12 93 TRP A CA 1
ATOM 732 C C . TRP A 1 93 ? 14.740 1.492 -10.719 1.00 97.12 93 TRP A C 1
ATOM 734 O O . TRP A 1 93 ? 14.289 0.349 -10.804 1.00 97.12 93 TRP A O 1
ATOM 744 N N . CYS A 1 94 ? 14.998 2.241 -11.783 1.00 95.88 94 CYS A N 1
ATOM 745 C CA . CYS A 1 94 ? 14.898 1.796 -13.159 1.00 95.88 94 CYS A CA 1
ATOM 746 C C . CYS A 1 94 ? 16.146 2.243 -13.913 1.00 95.88 94 CYS A C 1
ATOM 748 O O . CYS A 1 94 ? 16.479 3.424 -13.938 1.00 95.88 94 CYS A O 1
ATOM 750 N N . ARG A 1 95 ? 16.819 1.295 -14.554 1.00 94.94 95 ARG A N 1
ATOM 751 C CA . ARG A 1 95 ? 17.920 1.541 -15.473 1.00 94.94 95 ARG A CA 1
ATOM 752 C C . ARG A 1 95 ? 17.426 1.374 -16.902 1.00 94.94 95 ARG A C 1
ATOM 754 O O . ARG A 1 95 ? 16.938 0.304 -17.265 1.00 94.94 95 ARG A O 1
ATOM 761 N N . THR A 1 96 ? 17.551 2.419 -17.712 1.00 89.75 96 THR A N 1
ATOM 762 C CA . THR A 1 96 ? 17.130 2.423 -19.116 1.00 89.75 96 THR A CA 1
ATOM 763 C C . THR A 1 96 ? 18.179 1.772 -20.018 1.00 89.75 96 THR A C 1
ATOM 765 O O . THR A 1 96 ? 19.320 1.513 -19.627 1.00 89.75 96 THR A O 1
ATOM 768 N N . ASN A 1 97 ? 17.809 1.526 -21.275 1.00 85.62 97 ASN A N 1
ATOM 769 C CA . ASN A 1 97 ? 18.722 0.991 -22.287 1.00 85.62 97 ASN A CA 1
ATOM 770 C C . ASN A 1 97 ? 19.886 1.941 -22.634 1.00 85.62 97 ASN A C 1
ATOM 772 O O . ASN A 1 97 ? 20.931 1.475 -23.085 1.00 85.62 97 ASN A O 1
ATOM 776 N N . ALA A 1 98 ? 19.723 3.246 -22.398 1.00 86.19 98 ALA A N 1
ATOM 777 C CA . ALA A 1 98 ? 20.768 4.256 -22.525 1.00 86.19 98 ALA A CA 1
ATOM 778 C C . ALA A 1 98 ? 21.774 4.208 -21.359 1.00 86.19 98 ALA A C 1
ATOM 780 O O . ALA A 1 98 ? 22.783 4.907 -21.378 1.00 86.19 98 ALA A O 1
ATOM 781 N N . GLY A 1 99 ? 21.520 3.367 -20.350 1.00 86.12 99 GLY A N 1
ATOM 782 C CA . GLY A 1 99 ? 22.365 3.205 -19.173 1.00 86.12 99 GLY A CA 1
ATOM 783 C C . GLY A 1 99 ? 22.083 4.211 -18.059 1.00 86.12 99 GLY A C 1
ATOM 784 O O . GLY A 1 99 ? 22.713 4.095 -17.010 1.00 86.12 99 GLY A O 1
ATOM 785 N N . GLN A 1 100 ? 21.143 5.138 -18.263 1.00 90.88 100 GLN A N 1
ATOM 786 C CA . GLN A 1 100 ? 20.673 6.075 -17.246 1.00 90.88 100 GLN A CA 1
ATOM 787 C C . GLN A 1 100 ? 19.875 5.334 -16.176 1.00 90.88 100 GLN A C 1
ATOM 789 O O . GLN A 1 100 ? 19.043 4.484 -16.493 1.00 90.88 100 GLN A O 1
ATOM 794 N N . GLU A 1 101 ? 20.127 5.665 -14.916 1.00 95.56 101 GLU A N 1
ATOM 795 C CA . GLU A 1 101 ? 19.395 5.137 -13.772 1.00 95.56 101 GLU A CA 1
ATOM 796 C C . GLU A 1 101 ? 18.555 6.248 -13.153 1.00 95.56 101 GLU A C 1
ATOM 798 O O . GLU A 1 101 ? 19.041 7.356 -12.927 1.00 95.56 101 GLU A O 1
ATOM 803 N N . VAL A 1 102 ? 17.288 5.944 -12.904 1.00 95.75 102 VAL A N 1
ATOM 804 C CA . VAL A 1 102 ? 16.345 6.828 -12.229 1.00 95.75 102 VAL A CA 1
ATOM 805 C C . VAL A 1 102 ? 15.789 6.118 -11.009 1.00 95.75 102 VAL A C 1
ATOM 807 O O . VAL A 1 102 ? 15.500 4.921 -11.051 1.00 95.75 102 VAL A O 1
ATOM 810 N N . THR A 1 103 ? 15.658 6.851 -9.912 1.00 97.44 103 THR A N 1
ATOM 811 C CA . THR A 1 103 ? 15.226 6.315 -8.623 1.00 97.44 103 THR A CA 1
ATOM 812 C C . THR A 1 103 ? 13.987 7.046 -8.133 1.00 97.44 103 THR A C 1
ATOM 814 O O . THR A 1 103 ? 13.750 8.205 -8.471 1.00 97.44 103 THR A O 1
ATOM 817 N N . ALA A 1 104 ? 13.182 6.348 -7.342 1.00 97.44 104 ALA A N 1
ATOM 818 C CA . ALA A 1 104 ? 12.026 6.903 -6.665 1.00 97.44 104 ALA A CA 1
ATOM 819 C C . ALA A 1 104 ? 11.942 6.307 -5.264 1.00 97.44 104 ALA A C 1
ATOM 821 O O . ALA A 1 104 ? 12.241 5.128 -5.056 1.00 97.44 104 ALA A O 1
ATOM 822 N N . GLN A 1 105 ? 11.530 7.127 -4.307 1.00 97.69 105 GLN A N 1
ATOM 823 C CA . GLN A 1 105 ? 11.314 6.712 -2.930 1.00 97.69 105 GLN A CA 1
ATOM 824 C C . GLN A 1 105 ? 9.988 7.275 -2.437 1.00 97.69 105 GLN A C 1
ATOM 826 O O . GLN A 1 105 ? 9.591 8.375 -2.821 1.00 97.69 105 GLN A O 1
ATOM 831 N N . ALA A 1 106 ? 9.313 6.514 -1.588 1.00 97.19 106 ALA A N 1
ATOM 832 C CA . ALA A 1 106 ? 8.127 6.955 -0.876 1.00 97.19 106 ALA A CA 1
ATOM 833 C C . ALA A 1 106 ? 8.123 6.330 0.517 1.00 97.19 106 ALA A C 1
ATOM 835 O O . ALA A 1 106 ? 8.577 5.201 0.694 1.00 97.19 106 ALA A O 1
ATOM 836 N N . SER A 1 107 ? 7.580 7.045 1.492 1.00 97.06 107 SER A N 1
ATOM 837 C CA . SER A 1 107 ? 7.296 6.496 2.812 1.00 97.06 107 SER A CA 1
ATOM 838 C C . SER A 1 107 ? 5.904 6.915 3.256 1.00 97.06 107 SER A C 1
ATOM 840 O O . SER A 1 107 ? 5.417 7.994 2.906 1.00 97.06 107 SER A O 1
ATOM 842 N N . PHE A 1 108 ? 5.225 6.028 3.973 1.00 97.06 108 PHE A N 1
ATOM 843 C CA . PHE A 1 108 ? 3.891 6.283 4.501 1.00 97.06 108 PHE A CA 1
ATOM 844 C C . PHE A 1 108 ? 3.624 5.409 5.723 1.00 97.06 108 PHE A C 1
ATOM 846 O O . PHE A 1 108 ? 4.250 4.371 5.918 1.00 97.06 108 PHE A O 1
ATOM 853 N N . THR A 1 109 ? 2.663 5.823 6.539 1.00 97.38 109 THR A N 1
ATOM 854 C CA . THR A 1 109 ? 2.103 4.975 7.592 1.00 97.38 109 THR A CA 1
ATOM 855 C C . THR A 1 109 ? 0.904 4.228 7.025 1.00 97.38 109 THR A C 1
ATOM 857 O O . THR A 1 109 ? 0.035 4.844 6.402 1.00 97.38 109 THR A O 1
ATOM 860 N N . ALA A 1 110 ? 0.858 2.909 7.210 1.00 96.88 110 ALA A N 1
ATOM 861 C CA . ALA A 1 110 ? -0.257 2.083 6.774 1.00 96.88 110 ALA A CA 1
ATOM 862 C C . ALA A 1 110 ? -1.571 2.625 7.369 1.00 96.88 110 ALA A C 1
ATOM 864 O O . ALA A 1 110 ? -1.661 2.811 8.587 1.00 96.88 110 ALA A O 1
ATOM 865 N N . PRO A 1 111 ? -2.591 2.904 6.537 1.00 96.31 111 PRO A N 1
ATOM 866 C CA . PRO A 1 111 ? -3.819 3.517 7.014 1.00 96.31 111 PRO A CA 1
ATOM 867 C C . PRO A 1 111 ? -4.579 2.557 7.929 1.00 96.31 111 PRO A C 1
ATOM 869 O O . PRO A 1 111 ? -4.454 1.339 7.824 1.00 96.31 111 PRO A O 1
ATOM 872 N N . ARG A 1 112 ? -5.431 3.098 8.795 1.00 96.31 112 ARG A N 1
ATOM 873 C CA . ARG A 1 112 ? -6.417 2.298 9.530 1.00 96.31 112 ARG A CA 1
ATOM 874 C C . ARG A 1 112 ? -7.622 1.998 8.642 1.00 96.31 112 ARG A C 1
ATOM 876 O O . ARG A 1 112 ? -7.916 2.778 7.732 1.00 96.31 112 ARG A O 1
ATOM 883 N N . PRO A 1 113 ? -8.347 0.894 8.884 1.00 95.81 113 PRO A N 1
ATOM 884 C CA . PRO A 1 113 ? -9.683 0.759 8.320 1.00 95.81 113 PRO A CA 1
ATOM 885 C C . PRO A 1 113 ? -10.578 1.908 8.788 1.00 95.81 113 PRO A C 1
ATOM 887 O O . PRO A 1 113 ? -10.350 2.472 9.860 1.00 95.81 113 PRO A O 1
ATOM 890 N N . ALA A 1 114 ? -11.600 2.232 7.994 1.00 95.75 114 ALA A N 1
ATOM 891 C CA . ALA A 1 114 ? -12.566 3.267 8.345 1.00 95.75 114 ALA A CA 1
ATOM 892 C C . ALA A 1 114 ? -13.138 3.008 9.745 1.00 95.75 114 ALA A C 1
ATOM 894 O O . ALA A 1 114 ? -13.502 1.875 10.069 1.00 95.75 114 ALA A O 1
ATOM 895 N N . GLN A 1 115 ? -13.167 4.056 10.566 1.00 96.19 115 GLN A N 1
ATOM 896 C CA . GLN A 1 115 ? -13.756 4.006 11.895 1.00 96.19 115 GLN A CA 1
ATOM 897 C C . GLN A 1 115 ? -15.269 3.776 11.755 1.00 96.19 115 GLN A C 1
ATOM 899 O O . GLN A 1 115 ? -15.918 4.575 11.080 1.00 96.19 115 GLN A O 1
ATOM 904 N N . PRO A 1 116 ? -15.837 2.699 12.338 1.00 96.06 116 PRO A N 1
ATOM 905 C CA . PRO A 1 116 ? -17.265 2.415 12.218 1.00 96.06 116 PRO A CA 1
ATOM 906 C C . PRO A 1 116 ? -18.128 3.475 12.906 1.00 96.06 116 PRO A C 1
ATOM 908 O O . PRO A 1 116 ? -19.134 3.900 12.346 1.00 96.06 116 PRO A O 1
ATOM 911 N N . PHE A 1 117 ? -17.707 3.905 14.100 1.00 96.44 117 PHE A N 1
ATOM 912 C CA . PHE A 1 117 ? -18.388 4.897 14.926 1.00 96.44 117 PHE A CA 1
ATOM 913 C C . PHE A 1 117 ? -17.383 5.715 15.743 1.00 96.44 117 PHE A C 1
ATOM 915 O O . PHE A 1 117 ? -16.335 5.192 16.138 1.00 96.44 117 PHE A O 1
ATOM 922 N N . ASP A 1 118 ? -17.718 6.970 16.037 1.00 96.94 118 ASP A N 1
ATOM 923 C CA . ASP A 1 118 ? -16.834 7.914 16.733 1.00 96.94 118 ASP A CA 1
ATOM 924 C C . ASP A 1 118 ? -16.473 7.453 18.155 1.00 96.94 118 ASP A C 1
ATOM 926 O O . ASP A 1 118 ? -15.348 7.674 18.607 1.00 96.94 118 ASP A O 1
ATOM 930 N N . SER A 1 119 ? -17.388 6.761 18.846 1.00 96.88 119 SER A N 1
ATOM 931 C CA . SER A 1 119 ? -17.139 6.196 20.177 1.00 96.88 119 SER A CA 1
ATOM 932 C C . SER A 1 119 ? -16.173 5.009 20.190 1.00 96.88 119 SER A C 1
ATOM 934 O O . SER A 1 119 ? -15.644 4.661 21.250 1.00 96.88 119 SER A O 1
ATOM 936 N N . TRP A 1 120 ? -15.928 4.372 19.040 1.00 97.69 120 TRP A N 1
ATOM 937 C CA . TRP A 1 120 ? -15.067 3.196 18.973 1.00 97.69 120 TRP A CA 1
ATOM 938 C C . TRP A 1 120 ? -13.598 3.604 19.000 1.00 97.69 120 TRP A C 1
ATOM 940 O O . TRP A 1 120 ? -13.175 4.554 18.347 1.00 97.69 120 TRP A O 1
ATOM 950 N N . THR A 1 121 ? -12.788 2.835 19.719 1.00 96.94 121 THR A N 1
ATOM 951 C CA . THR A 1 121 ? -11.350 3.088 19.863 1.00 96.94 121 THR A CA 1
ATOM 952 C C . THR A 1 121 ? -10.537 2.032 19.130 1.00 96.94 121 THR A C 1
ATOM 954 O O . THR A 1 121 ? -10.932 0.873 19.038 1.00 96.94 121 THR A O 1
ATOM 957 N N . TRP A 1 122 ? -9.408 2.430 18.548 1.00 96.69 122 TRP A N 1
ATOM 958 C CA . TRP A 1 122 ? -8.512 1.501 17.862 1.00 96.69 122 TRP A CA 1
ATOM 959 C C . TRP A 1 122 ? -7.614 0.790 18.878 1.00 96.69 122 TRP A C 1
ATOM 961 O O . TRP A 1 122 ? -6.882 1.458 19.607 1.00 96.69 122 TRP A O 1
ATOM 971 N N . ASP A 1 1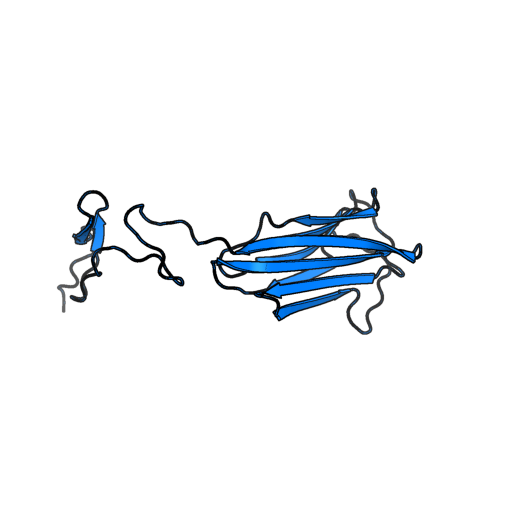23 ? -7.637 -0.545 18.906 1.00 94.06 123 ASP A N 1
ATOM 972 C CA . ASP A 1 123 ? -6.805 -1.351 19.818 1.00 94.06 123 ASP A CA 1
ATOM 973 C C . ASP A 1 123 ? -5.461 -1.802 19.213 1.00 94.06 123 ASP A C 1
ATOM 975 O O . ASP A 1 123 ? -4.708 -2.539 19.847 1.00 94.06 123 ASP A O 1
ATOM 979 N N . GLY A 1 124 ? -5.154 -1.369 17.986 1.00 91.69 124 GLY A N 1
ATOM 980 C CA . GLY A 1 124 ? -3.992 -1.818 17.212 1.00 91.69 124 GLY A CA 1
ATOM 981 C C . GLY A 1 124 ? -4.316 -2.887 16.163 1.00 91.69 124 GLY A C 1
ATOM 982 O O . GLY A 1 124 ? -3.543 -3.070 15.224 1.00 91.69 124 GLY A O 1
ATOM 983 N N . GLN A 1 125 ? -5.462 -3.566 16.266 1.00 90.94 125 GLN A N 1
ATOM 984 C CA . GLN A 1 125 ? -5.869 -4.628 15.340 1.00 90.94 125 GLN A CA 1
ATOM 985 C C . GLN A 1 125 ? -7.278 -4.430 14.773 1.00 90.94 125 GLN A C 1
ATOM 987 O O . GLN A 1 125 ? -7.515 -4.732 13.597 1.00 90.94 125 GLN A O 1
ATOM 992 N N . ARG A 1 126 ? -8.214 -3.950 15.591 1.00 94.38 126 ARG A N 1
ATOM 993 C CA . ARG A 1 126 ? -9.611 -3.703 15.234 1.00 94.38 126 ARG A CA 1
ATOM 994 C C . ARG A 1 126 ? -10.171 -2.514 16.013 1.00 94.38 126 ARG A C 1
ATOM 996 O O . ARG A 1 126 ? -9.644 -2.089 17.038 1.00 94.38 126 ARG A O 1
ATOM 1003 N N . TRP A 1 127 ? -11.270 -1.973 15.507 1.00 96.38 127 TRP A N 1
ATOM 1004 C CA . TRP A 1 127 ? -12.046 -0.987 16.244 1.00 96.38 127 TRP A CA 1
ATOM 1005 C C . TRP A 1 127 ? -12.841 -1.690 17.350 1.00 96.38 127 TRP A C 1
ATOM 1007 O O . TRP A 1 127 ? -13.474 -2.715 17.095 1.00 96.38 127 TRP A O 1
ATOM 1017 N N . GLN A 1 128 ? -12.789 -1.146 18.562 1.00 96.94 128 GLN A N 1
ATOM 1018 C CA . GLN A 1 128 ? -13.460 -1.650 19.755 1.00 96.94 128 GLN A CA 1
ATOM 1019 C C . GLN A 1 128 ? -14.551 -0.684 20.195 1.00 96.94 128 GLN A C 1
ATOM 1021 O O . GLN A 1 128 ? -14.270 0.489 20.456 1.00 96.94 128 GLN A O 1
ATOM 1026 N N . ALA A 1 129 ? -15.772 -1.195 20.328 1.00 96.75 129 ALA A N 1
ATOM 1027 C CA . ALA A 1 129 ? -16.847 -0.478 20.995 1.00 96.75 129 ALA A CA 1
ATOM 1028 C C . ALA A 1 129 ? -16.501 -0.255 22.482 1.00 96.75 129 ALA A C 1
ATOM 1030 O O . ALA A 1 129 ? -15.856 -1.112 23.095 1.00 96.75 129 ALA A O 1
ATOM 1031 N N . PRO A 1 130 ? -16.942 0.857 23.095 1.00 96.44 130 PRO A N 1
ATOM 1032 C CA . PRO A 1 130 ? -16.722 1.108 24.519 1.00 96.44 130 PRO A CA 1
ATOM 1033 C C . PRO A 1 130 ? -17.479 0.117 25.417 1.00 96.44 130 PRO A C 1
ATOM 1035 O O . PRO A 1 130 ? -17.015 -0.199 26.513 1.00 96.44 130 PRO A O 1
ATOM 1038 N N . THR A 1 131 ? -18.623 -0.398 24.957 1.00 96.12 131 THR A N 1
ATOM 1039 C CA . THR A 1 131 ? -19.383 -1.445 25.649 1.00 96.12 131 THR A CA 1
ATOM 1040 C C . THR A 1 131 ? -19.164 -2.794 24.959 1.00 96.12 131 THR A C 1
ATOM 1042 O O . THR A 1 131 ? -19.343 -2.882 23.742 1.00 96.12 131 THR A O 1
ATOM 1045 N N . PRO A 1 132 ? -18.797 -3.859 25.699 1.00 95.19 132 PRO A N 1
ATOM 1046 C CA . PRO A 1 132 ? -18.635 -5.195 25.131 1.00 95.19 132 PRO A CA 1
ATOM 1047 C C . PRO A 1 132 ? -19.922 -5.714 24.484 1.00 95.19 132 PRO A C 1
ATOM 1049 O O . PRO A 1 132 ? -21.014 -5.493 25.005 1.00 95.19 132 PRO A O 1
ATOM 1052 N N . TYR A 1 133 ? -19.776 -6.427 23.367 1.00 94.19 133 TYR A N 1
ATOM 1053 C CA . TYR A 1 133 ? -20.884 -7.122 22.713 1.00 94.19 133 TYR A CA 1
ATOM 1054 C C . TYR A 1 133 ? -21.449 -8.218 23.644 1.00 94.19 133 TYR A C 1
ATOM 1056 O O . TYR A 1 133 ? -20.646 -8.965 24.216 1.00 94.19 133 TYR A O 1
ATOM 1064 N N . PRO A 1 134 ? -22.779 -8.331 23.831 1.00 95.62 134 PRO A N 1
ATOM 1065 C CA . PRO A 1 134 ? -23.378 -9.369 24.675 1.00 95.62 134 PRO A CA 1
ATOM 1066 C C . PRO A 1 134 ? -23.112 -10.793 24.153 1.00 95.62 134 PRO A C 1
ATOM 1068 O O . PRO A 1 134 ? -23.237 -11.055 22.964 1.00 95.62 134 PRO A O 1
ATOM 1071 N N . ASP A 1 135 ? -22.777 -11.734 25.041 1.00 94.38 135 ASP A N 1
ATOM 1072 C CA . ASP A 1 135 ? -22.475 -13.141 24.694 1.00 94.38 135 ASP A CA 1
ATOM 1073 C C . ASP A 1 135 ? -23.663 -14.086 24.969 1.00 94.38 135 ASP A C 1
ATOM 1075 O O . ASP A 1 135 ? -23.516 -15.194 25.477 1.00 94.38 135 ASP A O 1
ATOM 1079 N N . ASP A 1 136 ? -24.884 -13.619 24.710 1.00 94.12 136 ASP A N 1
ATOM 1080 C CA . ASP A 1 136 ? -26.127 -14.372 24.939 1.00 94.12 136 ASP A CA 1
ATOM 1081 C C . ASP A 1 136 ? -26.647 -15.089 23.679 1.00 94.12 136 ASP A C 1
ATOM 1083 O O . ASP A 1 136 ? -27.724 -15.688 23.694 1.00 94.12 136 ASP A O 1
ATOM 1087 N N . GLY A 1 137 ? -25.874 -15.046 22.590 1.00 92.25 137 GLY A N 1
ATOM 1088 C CA . GLY A 1 137 ? -26.210 -15.656 21.305 1.00 92.25 137 GLY A CA 1
ATOM 1089 C C . GLY A 1 137 ? -27.197 -14.856 20.451 1.00 92.25 137 GLY A C 1
ATOM 1090 O O . GLY A 1 137 ? -27.530 -15.314 19.359 1.00 92.25 137 GLY A O 1
ATOM 1091 N N . GLN A 1 138 ? -27.648 -13.683 20.903 1.00 92.31 138 GLN A N 1
ATOM 1092 C CA . GLN A 1 138 ? -28.512 -12.802 20.120 1.00 92.31 138 GLN A CA 1
ATOM 1093 C C . GLN A 1 138 ? -27.698 -11.881 19.196 1.00 92.31 138 GLN A C 1
ATOM 1095 O O . GLN A 1 138 ? -26.495 -11.652 19.381 1.00 92.31 138 GLN A O 1
ATOM 1100 N N . ALA A 1 139 ? -28.361 -11.347 18.172 1.00 93.56 139 ALA A N 1
ATOM 1101 C CA . ALA A 1 139 ? -27.785 -10.353 17.276 1.00 93.56 139 ALA A CA 1
ATOM 1102 C C . ALA A 1 139 ? -28.109 -8.934 17.763 1.00 93.56 139 ALA A C 1
ATOM 1104 O O . ALA A 1 139 ? -29.253 -8.621 18.097 1.00 93.56 139 ALA A O 1
ATOM 1105 N N . TYR A 1 140 ? -27.096 -8.071 17.789 1.00 95.19 140 TYR A N 1
ATOM 1106 C CA . TYR A 1 140 ? -27.220 -6.689 18.237 1.00 95.19 140 TYR A CA 1
ATOM 1107 C C . TYR A 1 140 ? -26.658 -5.709 17.211 1.00 95.19 140 TYR A C 1
ATOM 1109 O O . TYR A 1 140 ? -25.632 -5.959 16.574 1.00 95.19 140 TYR A O 1
ATOM 1117 N N . LEU A 1 141 ? -27.288 -4.541 17.131 1.00 95.19 141 LEU A N 1
ATOM 1118 C CA . LEU A 1 141 ? -26.784 -3.358 16.446 1.00 95.19 141 LEU A CA 1
ATOM 1119 C C . LEU A 1 141 ? -26.199 -2.382 17.470 1.00 95.19 141 LEU A C 1
ATOM 1121 O O . LEU A 1 141 ? -26.660 -2.295 18.606 1.00 95.19 141 LEU A O 1
ATOM 1125 N N . TRP A 1 142 ? -25.166 -1.643 17.075 1.00 96.88 142 TRP A N 1
ATOM 1126 C CA . TRP A 1 142 ? -24.587 -0.606 17.925 1.00 96.88 142 TRP A CA 1
ATOM 1127 C C . TRP A 1 142 ? -25.417 0.681 17.837 1.00 96.88 142 TRP A C 1
ATOM 1129 O O . TRP A 1 142 ? -25.550 1.253 16.753 1.00 96.88 142 TRP A O 1
ATOM 1139 N N . ASP A 1 143 ? -25.953 1.151 18.965 1.00 96.19 143 ASP A N 1
ATOM 1140 C CA . ASP A 1 143 ? -26.564 2.477 19.092 1.00 96.19 143 ASP A CA 1
ATOM 1141 C C . ASP A 1 143 ? -25.497 3.476 19.558 1.00 96.19 143 ASP A C 1
ATOM 1143 O O . ASP A 1 143 ? -25.119 3.513 20.730 1.00 96.19 143 ASP A O 1
ATOM 1147 N N . GLU A 1 144 ? -25.012 4.304 18.631 1.00 96.88 144 GLU A N 1
ATOM 1148 C CA . GLU A 1 144 ? -23.968 5.295 18.908 1.00 96.88 144 GLU A CA 1
ATOM 1149 C C . GLU A 1 144 ? -24.422 6.414 19.852 1.00 96.88 144 GLU A C 1
ATOM 1151 O O . GLU A 1 144 ? -23.618 6.934 20.625 1.00 96.88 144 GLU A O 1
ATOM 1156 N N . ALA A 1 145 ? -25.703 6.786 19.822 1.00 95.69 145 ALA A N 1
ATOM 1157 C CA . ALA A 1 145 ? -26.216 7.853 20.674 1.00 95.69 145 ALA A CA 1
ATOM 1158 C C . ALA A 1 145 ? -26.305 7.402 22.137 1.00 95.69 145 ALA A C 1
ATOM 1160 O O . ALA A 1 145 ? -26.074 8.200 23.047 1.00 95.69 145 ALA A O 1
ATOM 1161 N N . GLN A 1 146 ? -26.638 6.129 22.358 1.00 95.62 146 GLN A N 1
ATOM 1162 C CA . GLN A 1 146 ? -26.717 5.527 23.690 1.00 95.62 146 GLN A CA 1
ATOM 1163 C C . GLN A 1 146 ? -25.407 4.871 24.136 1.00 95.62 146 GLN A C 1
ATOM 1165 O O . GLN A 1 146 ? -25.252 4.591 25.323 1.00 95.62 146 GLN A O 1
ATOM 1170 N N . GLN A 1 147 ? -24.478 4.649 23.204 1.00 95.44 147 GLN A N 1
ATOM 1171 C CA . GLN A 1 147 ? -23.253 3.872 23.392 1.00 95.44 147 GLN A CA 1
ATOM 1172 C C . GLN A 1 147 ? -23.536 2.476 23.964 1.00 95.44 147 GLN A C 1
ATOM 1174 O O . GLN A 1 147 ? -22.891 2.040 24.916 1.00 95.44 147 GLN A O 1
ATOM 1179 N N . LEU A 1 148 ? -24.531 1.786 23.405 1.00 96.38 148 LEU A N 1
ATOM 1180 C CA . LEU A 1 148 ? -24.987 0.473 23.862 1.00 96.38 148 LEU A CA 1
ATOM 1181 C C . LEU A 1 148 ? -25.348 -0.424 22.674 1.00 96.38 148 LEU A C 1
ATOM 1183 O O . LEU A 1 148 ? -25.650 0.043 21.579 1.00 96.38 148 LEU A O 1
ATOM 1187 N N . TRP A 1 149 ? -25.354 -1.733 22.914 1.00 95.88 149 TRP A N 1
ATOM 1188 C CA . TRP A 1 149 ? -25.855 -2.724 21.965 1.00 95.88 149 TRP A CA 1
ATOM 1189 C C . TRP A 1 149 ? -27.376 -2.858 22.106 1.00 95.88 149 TRP A C 1
ATOM 1191 O O . TRP A 1 149 ? -27.871 -3.158 23.193 1.00 95.88 149 TRP A O 1
ATOM 1201 N N . VAL A 1 150 ? -28.115 -2.647 21.016 1.00 95.81 150 VAL A N 1
ATOM 1202 C CA . VAL A 1 150 ? -29.577 -2.802 20.943 1.00 95.81 150 VAL A CA 1
ATOM 1203 C C . VAL A 1 150 ? -29.924 -4.030 20.109 1.00 95.81 150 VAL A C 1
ATOM 1205 O O . VAL A 1 150 ? -29.272 -4.287 19.101 1.00 95.81 150 VAL A O 1
ATOM 1208 N N . LEU A 1 151 ? -30.902 -4.822 20.555 1.00 94.88 151 LEU A N 1
ATOM 1209 C CA . LEU A 1 151 ? -31.303 -6.051 19.862 1.00 94.88 151 LEU A CA 1
ATOM 1210 C C . LEU A 1 151 ? -31.685 -5.724 18.413 1.00 94.88 151 LEU A C 1
ATOM 1212 O O . LEU A 1 151 ? -32.462 -4.796 18.182 1.00 94.88 151 LEU A O 1
ATOM 1216 N N . ASP A 1 152 ? -31.132 -6.471 17.460 1.00 91.94 152 ASP A N 1
ATOM 1217 C CA . ASP A 1 152 ? -31.433 -6.287 16.044 1.00 91.94 152 ASP A CA 1
ATOM 1218 C C . ASP A 1 152 ? -32.868 -6.772 15.751 1.00 91.94 152 ASP A C 1
ATOM 1220 O O . ASP A 1 152 ? -33.132 -7.976 15.857 1.00 91.94 152 ASP A O 1
ATOM 1224 N N . PRO A 1 153 ? -33.807 -5.870 15.394 1.00 83.56 153 PRO A N 1
ATOM 1225 C CA . PRO A 1 153 ? -35.217 -6.215 15.224 1.00 83.56 153 PRO A CA 1
ATOM 1226 C C . PRO A 1 153 ? -35.486 -7.149 14.038 1.00 83.56 153 PRO A C 1
ATOM 1228 O O . PRO A 1 153 ? -36.551 -7.764 13.995 1.00 83.56 153 PRO A O 1
ATOM 1231 N N . ASP A 1 154 ? -34.551 -7.258 13.090 1.00 79.12 154 ASP A N 1
ATOM 1232 C CA . ASP A 1 154 ? -34.704 -8.076 11.884 1.00 79.12 154 ASP A CA 1
ATOM 1233 C C . ASP A 1 154 ? -34.137 -9.494 12.048 1.00 79.12 154 ASP A C 1
ATOM 1235 O O . ASP A 1 154 ? -34.174 -10.297 11.112 1.00 79.12 154 ASP A O 1
ATOM 1239 N N . THR A 1 155 ? -33.641 -9.839 13.240 1.00 68.44 155 THR A N 1
ATOM 1240 C CA . THR A 1 155 ? -33.188 -11.200 13.533 1.00 68.44 155 THR A CA 1
ATOM 1241 C C . THR A 1 155 ? -34.410 -12.077 13.774 1.00 68.44 155 THR A C 1
ATOM 1243 O O . THR A 1 155 ? -35.096 -11.880 14.780 1.00 68.44 155 THR A O 1
ATOM 1246 N N . PRO A 1 156 ? -34.732 -13.040 12.886 1.00 60.94 156 PRO A N 1
ATOM 1247 C CA . PRO A 1 156 ? -35.829 -13.953 13.149 1.00 60.94 156 PRO A CA 1
ATOM 1248 C C . PRO A 1 156 ? -35.510 -14.713 14.434 1.00 60.94 156 PRO A C 1
ATOM 1250 O O . PRO A 1 156 ? -34.461 -15.356 14.539 1.00 60.94 156 PRO A O 1
ATOM 1253 N N . ASP A 1 157 ? -36.419 -14.602 15.402 1.00 60.28 157 ASP A N 1
ATOM 1254 C CA . ASP A 1 157 ? -36.398 -15.362 16.645 1.00 60.28 157 ASP A CA 1
ATOM 1255 C C . ASP A 1 157 ? -36.115 -16.821 16.270 1.00 60.28 157 ASP A C 1
ATOM 1257 O O . ASP A 1 157 ? -36.928 -17.476 15.615 1.00 60.28 157 ASP A O 1
ATOM 1261 N N . SER A 1 158 ? -34.941 -17.342 16.632 1.00 56.22 158 SER A N 1
ATOM 1262 C CA . SER A 1 158 ? -34.586 -18.749 16.397 1.00 56.22 158 SER A CA 1
ATOM 1263 C C . SER A 1 158 ? -35.335 -19.672 17.373 1.00 56.22 158 SER A C 1
ATOM 1265 O O . SER A 1 158 ? -34.789 -20.653 17.870 1.00 56.22 158 SER A O 1
ATOM 1267 N N . GLN A 1 159 ? -36.597 -19.347 17.660 1.00 47.53 159 GLN A N 1
ATOM 1268 C CA . GLN A 1 159 ? -37.533 -20.117 18.462 1.00 47.53 159 GLN A CA 1
ATOM 1269 C C . GLN A 1 159 ? -38.457 -20.924 17.550 1.00 47.53 159 GLN A C 1
ATOM 1271 O O . GLN A 1 159 ? -39.647 -20.659 17.486 1.00 47.53 159 GLN A O 1
ATOM 1276 N N . GLU A 1 160 ? -37.919 -21.930 16.868 1.00 46.72 160 GLU A N 1
ATOM 1277 C CA . GLU A 1 160 ? -38.676 -23.139 16.519 1.00 46.72 160 GLU A CA 1
ATOM 1278 C C . GLU A 1 160 ? -37.686 -24.314 16.432 1.00 46.72 160 GLU A C 1
ATOM 1280 O O . GLU A 1 160 ? -37.139 -24.623 15.373 1.00 46.72 160 GLU A O 1
ATOM 1285 N N . ALA A 1 161 ? -37.420 -24.949 17.579 1.00 41.09 161 ALA A N 1
ATOM 1286 C CA . ALA A 1 161 ? -36.872 -26.303 17.686 1.00 41.09 161 ALA A CA 1
ATOM 1287 C C . ALA A 1 161 ? -37.397 -26.980 18.959 1.00 41.09 161 ALA A C 1
ATOM 1289 O O . ALA A 1 161 ? -37.319 -26.347 20.037 1.00 41.09 161 ALA A O 1
#

pLDDT: mean 92.91, std 8.9, range [41.09, 98.25]

Foldseek 3Di:
DEFEQEPVVRATEDDCPQFAQWWGKYWDFYPPVQDKDACAPKKKKKWKDWLNHTQDIDIPPPPPDGTGIDSDGTDDMDIGTDHAQIKMKMKMWMQGPVRDIYIDIDIDGRHDPDAPAPQWDDPRHDTHQPDDDDPPPFDWDQDRVVSDTDGDPPPPDPPDD

Organism: NCBI:txid147248